Protein AF-F8QI96-F1 (afdb_monomer)

Foldseek 3Di:
DDPLVVLVVVLVVVVVVVVVVVVVVVVVVVVVCCVCVPCVNDVDDPVPPPDDVPVVVVVVVVVVVVVVVSVVSVVVSVVVVVVVVPD

Radius of gyration: 20.62 Å; Cα contacts (8 Å, |Δi|>4): 14; chains: 1; bounding box: 56×19×54 Å

Mean predicted aligned error: 6.93 Å

Sequence (87 aa):
AAPGFTGIVELHNTIFFYLIVICVGVFWVLGSVMYYYNSKNSPIVYKYLNHGTLIELIWTITPALILTIIAFPSFRLLYLLDEVTSP

InterPro domains:
  IPR011759 Cytochrome C oxidase subunit II, transmembrane domain [PF02790] (1-77)
  IPR011759 Cytochrome C oxidase subunit II, transmembrane domain [PS50999] (1-85)
  IPR036257 Cytochrome C oxidase subunit II, transmembrane domain superfamily [G3DSA:1.10.287.90] (1-85)
  IPR036257 Cytochrome C oxidase subunit II, transmembrane domain superfamily [SSF81464] (5-84)
  IPR045187 Cytochrome c/quinol oxidase subunit II [PTHR22888] (2-85)

Secondary structure (DSSP, 8-state):
--HHHHHHHHHHHHHHHHHHHHHHHHHHHHHHHHHHT-TTT--S--TT----HHHHHHHHHHHHHHHHHHHHHHHHHHHHHHHHH--

Organism: Serpula lacrymans var. lacrymans (strain S7.3) (NCBI:txid936435)

pLDDT: mean 85.62, std 11.39, range [58.31, 97.12]

Solvent-accessible surface area (backbone atoms only — not comparable to full-atom values): 5168 Å² total; per-residue (Å²): 131,63,76,62,60,58,53,52,53,52,51,50,54,53,53,50,52,54,52,51,54,50,50,53,51,50,52,47,52,53,51,47,50,54,63,60,59,26,77,90,72,38,85,72,77,73,84,82,74,81,77,54,70,69,60,54,50,50,68,52,50,53,56,53,51,54,51,53,63,56,45,55,64,50,52,54,51,51,55,58,49,49,58,71,72,52,130

Structure (mmCIF, N/CA/C/O backbone):
data_AF-F8QI96-F1
#
_entry.id   AF-F8QI96-F1
#
loop_
_atom_site.group_PDB
_atom_site.id
_atom_site.type_symbol
_atom_site.label_atom_id
_atom_site.label_alt_id
_atom_site.label_comp_id
_atom_site.label_asym_id
_atom_site.label_entity_id
_atom_site.label_seq_id
_atom_site.pdbx_PDB_ins_code
_atom_site.Cartn_x
_atom_site.Cartn_y
_atom_site.Cartn_z
_atom_site.occupancy
_atom_site.B_iso_or_equiv
_atom_site.auth_seq_id
_atom_site.auth_comp_id
_atom_site.auth_asym_id
_atom_site.auth_atom_id
_atom_site.pdbx_PDB_model_num
ATOM 1 N N . ALA A 1 1 ? 11.455 8.610 -30.934 1.00 59.28 1 ALA A N 1
ATOM 2 C CA . ALA A 1 1 ? 11.303 8.537 -29.467 1.00 59.28 1 ALA A CA 1
ATOM 3 C C . ALA A 1 1 ? 12.421 7.655 -28.926 1.00 59.28 1 ALA A C 1
ATOM 5 O O . ALA A 1 1 ? 12.672 6.622 -29.533 1.00 59.28 1 ALA A O 1
ATOM 6 N N . ALA A 1 2 ? 13.140 8.074 -27.882 1.00 74.56 2 ALA A N 1
ATOM 7 C CA . ALA A 1 2 ? 14.210 7.254 -27.308 1.00 74.56 2 ALA A CA 1
ATOM 8 C C . ALA A 1 2 ? 13.604 6.029 -26.585 1.00 74.56 2 ALA A C 1
ATOM 10 O O . ALA A 1 2 ? 12.637 6.213 -25.844 1.00 74.56 2 ALA A O 1
ATOM 11 N N . PRO A 1 3 ? 14.140 4.808 -26.759 1.00 75.31 3 PRO A N 1
ATOM 12 C CA . PRO A 1 3 ? 13.587 3.588 -26.154 1.00 75.31 3 PRO A CA 1
ATOM 13 C C . PRO A 1 3 ? 13.566 3.618 -24.613 1.00 75.31 3 PRO A C 1
ATOM 15 O O . PRO A 1 3 ? 12.698 3.009 -23.993 1.00 75.31 3 PRO A O 1
ATOM 18 N N . GLY A 1 4 ? 14.450 4.395 -23.977 1.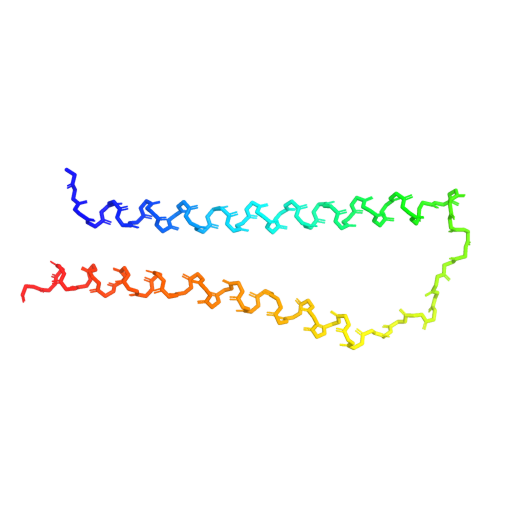00 84.06 4 GLY A N 1
ATOM 19 C CA . GLY A 1 4 ? 14.402 4.616 -22.528 1.00 84.06 4 GLY A CA 1
ATOM 20 C C . GLY A 1 4 ? 13.171 5.405 -22.061 1.00 84.06 4 GLY A C 1
ATOM 21 O O . GLY A 1 4 ? 12.613 5.120 -21.004 1.00 84.06 4 GLY A O 1
ATOM 22 N N . PHE A 1 5 ? 12.683 6.353 -22.870 1.00 88.50 5 PHE A N 1
ATOM 23 C CA . PHE A 1 5 ? 11.511 7.164 -22.524 1.00 88.50 5 PHE A CA 1
ATOM 24 C C . PHE A 1 5 ? 10.235 6.319 -22.447 1.00 88.50 5 PHE A C 1
ATOM 26 O O . PHE A 1 5 ? 9.443 6.485 -21.522 1.00 88.50 5 PHE A O 1
ATOM 33 N N . THR A 1 6 ? 10.045 5.380 -23.379 1.00 89.06 6 THR A N 1
ATOM 34 C CA . THR A 1 6 ? 8.874 4.490 -23.373 1.00 89.06 6 THR A CA 1
ATOM 35 C C . THR A 1 6 ? 8.833 3.610 -22.127 1.00 89.06 6 THR A C 1
ATOM 37 O O . THR A 1 6 ? 7.768 3.467 -21.532 1.00 89.06 6 THR A O 1
ATOM 40 N N . GLY A 1 7 ? 9.986 3.106 -21.674 1.00 90.19 7 GLY A N 1
ATOM 41 C CA . GLY A 1 7 ? 10.070 2.312 -20.447 1.00 90.19 7 GLY A CA 1
ATOM 42 C C . GLY A 1 7 ? 9.741 3.117 -19.184 1.00 90.19 7 GLY A C 1
ATOM 43 O O . GLY A 1 7 ? 9.019 2.632 -18.315 1.00 90.19 7 GLY A O 1
ATOM 44 N N . ILE A 1 8 ? 10.192 4.375 -19.101 1.00 92.44 8 ILE A N 1
ATOM 45 C CA . ILE A 1 8 ? 9.859 5.270 -17.978 1.00 92.44 8 ILE A CA 1
ATOM 46 C C . ILE A 1 8 ? 8.351 5.547 -17.924 1.00 92.44 8 ILE A C 1
ATOM 48 O O . ILE A 1 8 ? 7.760 5.513 -16.845 1.00 92.44 8 ILE A O 1
ATOM 52 N N . VAL A 1 9 ? 7.716 5.796 -19.073 1.00 93.81 9 VAL A N 1
ATOM 53 C CA . VAL A 1 9 ? 6.265 6.035 -19.146 1.00 93.81 9 VAL A CA 1
ATOM 54 C C . VAL A 1 9 ? 5.473 4.785 -18.745 1.00 93.81 9 VAL A C 1
ATOM 56 O O . VAL A 1 9 ? 4.485 4.892 -18.018 1.00 93.81 9 VAL A O 1
ATOM 59 N N . GLU A 1 10 ? 5.909 3.595 -19.158 1.00 91.62 10 GLU A N 1
ATOM 60 C CA . GLU A 1 10 ? 5.275 2.329 -18.772 1.00 91.62 10 GLU A CA 1
ATOM 61 C C . GLU A 1 10 ? 5.386 2.061 -17.260 1.00 91.62 10 GLU A C 1
ATOM 63 O O . GLU A 1 10 ? 4.389 1.722 -16.611 1.00 91.62 10 GLU A O 1
ATOM 68 N N . LEU A 1 11 ? 6.564 2.302 -16.672 1.00 93.06 11 LEU A N 1
ATOM 69 C CA . LEU A 1 11 ? 6.770 2.217 -15.225 1.00 93.06 11 LEU A CA 1
ATOM 70 C C . LEU A 1 11 ? 5.892 3.230 -14.478 1.00 93.06 11 LEU A C 1
ATOM 72 O O . LEU A 1 11 ? 5.229 2.866 -13.506 1.00 93.06 11 LEU A O 1
ATOM 76 N N . HIS A 1 12 ? 5.849 4.480 -14.947 1.00 94.19 12 HIS A N 1
ATOM 77 C CA . HIS A 1 12 ? 5.015 5.530 -14.366 1.00 94.19 12 HIS A CA 1
ATOM 78 C C . HIS A 1 12 ? 3.539 5.121 -14.332 1.00 94.19 12 HIS A C 1
ATOM 80 O O . HIS A 1 12 ? 2.916 5.169 -13.271 1.00 94.19 12 HIS A O 1
ATOM 86 N N . ASN A 1 13 ? 2.995 4.657 -15.460 1.00 94.62 13 ASN A N 1
ATOM 87 C CA . ASN A 1 13 ? 1.602 4.218 -15.550 1.00 94.62 13 ASN A CA 1
ATOM 88 C C . ASN A 1 13 ? 1.314 3.029 -14.622 1.00 94.62 13 ASN A C 1
ATOM 90 O O . ASN A 1 13 ? 0.269 2.990 -13.974 1.00 94.62 13 ASN A O 1
ATOM 94 N N . THR A 1 14 ? 2.257 2.091 -14.512 1.00 91.44 14 THR A N 1
ATOM 95 C CA . THR A 1 14 ? 2.135 0.926 -13.625 1.00 91.44 14 THR A CA 1
ATOM 96 C C . THR A 1 14 ? 2.092 1.340 -12.154 1.00 91.44 14 THR A C 1
ATOM 98 O O . THR A 1 14 ? 1.209 0.908 -11.415 1.00 91.44 14 THR A O 1
ATOM 101 N N . ILE A 1 15 ? 3.007 2.213 -11.720 1.00 93.69 15 ILE A N 1
ATOM 102 C CA . ILE A 1 15 ? 3.019 2.742 -10.347 1.00 93.69 15 ILE A CA 1
ATOM 103 C C . ILE A 1 15 ? 1.725 3.510 -10.071 1.00 93.69 15 ILE A C 1
ATOM 105 O O . ILE A 1 15 ? 1.088 3.303 -9.038 1.00 93.69 15 ILE A O 1
ATOM 109 N N . PHE A 1 16 ? 1.309 4.365 -11.005 1.00 95.25 16 PHE A N 1
ATOM 110 C CA . PHE A 1 16 ? 0.111 5.182 -10.862 1.00 95.25 16 PHE A CA 1
ATOM 111 C C . PHE A 1 16 ? -1.163 4.336 -10.728 1.00 95.25 16 PHE A C 1
ATOM 113 O O . PHE A 1 16 ? -2.015 4.642 -9.893 1.00 95.25 16 PHE A O 1
ATOM 120 N N . PHE A 1 17 ? -1.267 3.227 -11.466 1.00 93.69 17 PHE A N 1
ATOM 121 C CA . PHE A 1 17 ? -2.352 2.259 -11.307 1.00 93.69 17 PHE A CA 1
ATOM 122 C C . PHE A 1 17 ? -2.435 1.717 -9.871 1.00 93.69 17 PHE A C 1
ATOM 124 O O . PHE A 1 17 ? -3.498 1.785 -9.250 1.00 93.69 17 PHE A O 1
ATOM 131 N N . TYR A 1 18 ? -1.318 1.245 -9.305 1.00 92.44 18 TYR A N 1
ATOM 132 C CA . TYR A 1 18 ? -1.301 0.750 -7.924 1.00 92.44 18 TYR A CA 1
ATOM 133 C C . TYR A 1 18 ? -1.634 1.845 -6.905 1.00 92.44 18 TYR A C 1
ATOM 135 O O . TYR A 1 18 ? -2.365 1.584 -5.949 1.00 92.44 18 TYR A O 1
ATOM 143 N N . LEU A 1 19 ? -1.163 3.077 -7.118 1.00 94.25 19 LEU A N 1
ATOM 144 C CA . LEU A 1 19 ? -1.499 4.212 -6.255 1.00 94.25 19 LEU A CA 1
ATOM 145 C C . LEU A 1 19 ? -3.001 4.510 -6.254 1.00 94.25 19 LEU A C 1
ATOM 147 O O . LEU A 1 19 ? -3.572 4.712 -5.183 1.00 94.25 19 LEU A O 1
ATOM 151 N N . ILE A 1 20 ? -3.661 4.487 -7.416 1.00 96.81 20 ILE A N 1
ATOM 152 C CA . ILE A 1 20 ? -5.119 4.660 -7.496 1.00 96.81 20 ILE A CA 1
ATOM 153 C C . ILE A 1 20 ? -5.834 3.556 -6.714 1.00 96.81 20 ILE A C 1
ATOM 155 O O . ILE A 1 20 ? -6.733 3.859 -5.930 1.00 96.81 20 ILE A O 1
ATOM 159 N N . VAL A 1 21 ? -5.429 2.295 -6.889 1.00 94.62 21 VAL A N 1
ATOM 160 C CA . VAL A 1 21 ? -6.032 1.155 -6.178 1.00 94.62 21 VAL A CA 1
ATOM 161 C C . VAL A 1 21 ? -5.905 1.323 -4.662 1.00 94.62 21 VAL A C 1
ATOM 163 O O . VAL A 1 21 ? -6.895 1.162 -3.945 1.00 94.62 21 VAL A O 1
ATOM 166 N N . ILE A 1 22 ? -4.722 1.704 -4.172 1.00 94.38 22 ILE A N 1
ATOM 167 C CA . ILE A 1 22 ? -4.486 1.953 -2.743 1.00 94.38 22 ILE A CA 1
ATOM 168 C C . ILE A 1 22 ? -5.354 3.115 -2.252 1.00 94.38 22 ILE A C 1
ATOM 170 O O . ILE A 1 22 ? -6.041 2.973 -1.242 1.00 94.38 22 ILE A O 1
ATOM 174 N N . CYS A 1 23 ? -5.375 4.240 -2.971 1.00 96.31 23 CYS A N 1
ATOM 175 C CA . CYS A 1 23 ? -6.185 5.403 -2.612 1.00 96.31 23 CYS A CA 1
ATOM 176 C C . CYS A 1 23 ? -7.669 5.043 -2.502 1.00 96.31 23 CYS A C 1
ATOM 178 O O . CYS A 1 23 ? -8.286 5.320 -1.475 1.00 96.31 23 CYS A O 1
ATOM 180 N N . VAL A 1 24 ? -8.238 4.390 -3.518 1.00 96.94 24 VAL A N 1
ATOM 181 C CA . VAL A 1 24 ? -9.645 3.961 -3.507 1.00 96.94 24 VAL A CA 1
ATOM 182 C C . VAL A 1 24 ? -9.914 3.000 -2.349 1.00 96.94 24 VAL A C 1
ATOM 184 O O . VAL A 1 24 ? -10.920 3.156 -1.658 1.00 96.94 24 VAL A O 1
ATOM 187 N N . GLY A 1 25 ? -9.007 2.056 -2.082 1.00 94.31 25 GLY A N 1
ATOM 188 C CA . GLY A 1 25 ? -9.114 1.139 -0.947 1.00 94.31 25 GLY A CA 1
ATOM 189 C C . GLY A 1 25 ? -9.141 1.860 0.403 1.00 94.31 25 GLY A C 1
ATOM 190 O O . GLY A 1 25 ? -10.005 1.582 1.234 1.00 94.31 25 GLY A O 1
ATOM 191 N N . VAL A 1 26 ? -8.254 2.836 0.611 1.00 95.38 26 VAL A N 1
ATOM 192 C CA . VAL A 1 26 ? -8.217 3.650 1.838 1.00 95.38 26 VAL A CA 1
ATOM 193 C C . VAL A 1 26 ? -9.486 4.489 1.978 1.00 95.38 26 VAL A C 1
ATOM 195 O O . VAL A 1 26 ? -10.103 4.486 3.044 1.00 95.38 26 VAL A O 1
ATOM 198 N N . PHE A 1 27 ? -9.920 5.162 0.908 1.00 96.19 27 PHE A N 1
ATOM 199 C CA . PHE A 1 27 ? -11.168 5.929 0.906 1.00 96.19 27 PHE A CA 1
ATOM 200 C C . PHE A 1 27 ? -12.378 5.051 1.232 1.00 96.19 27 PHE A C 1
ATOM 202 O O . PHE A 1 27 ? -13.237 5.460 2.013 1.00 96.19 27 PHE A O 1
ATOM 209 N N . TRP A 1 28 ? -12.429 3.837 0.686 1.00 95.38 28 TRP A N 1
ATOM 210 C CA . TRP A 1 28 ? -13.479 2.870 0.983 1.00 95.38 28 TRP A CA 1
ATOM 211 C C . TRP A 1 28 ? -13.481 2.458 2.459 1.00 95.38 28 TRP A C 1
ATOM 213 O O . TRP A 1 28 ? -14.533 2.495 3.098 1.00 95.38 28 TRP A O 1
ATOM 223 N N . VAL A 1 29 ? -12.319 2.118 3.030 1.00 92.31 29 VAL A N 1
ATOM 224 C CA . VAL A 1 29 ? -12.208 1.754 4.453 1.00 92.31 29 VAL A CA 1
ATOM 225 C C . VAL A 1 29 ? -12.655 2.914 5.339 1.00 92.31 29 VAL A C 1
ATOM 227 O O . VAL A 1 29 ? -13.517 2.719 6.194 1.00 92.31 29 VAL A O 1
ATOM 230 N N . LEU A 1 30 ? -12.164 4.131 5.098 1.00 91.62 30 LEU A N 1
ATOM 231 C CA . LEU A 1 30 ? -12.577 5.315 5.857 1.00 91.62 30 LEU A CA 1
ATOM 232 C C . LEU A 1 30 ? -14.085 5.574 5.739 1.00 91.62 30 LEU A C 1
ATOM 234 O O . LEU A 1 30 ? -14.759 5.754 6.754 1.00 91.62 30 LEU A O 1
ATOM 238 N N . GLY A 1 31 ? -14.632 5.525 4.522 1.00 92.62 31 GLY A N 1
ATOM 239 C CA . GLY A 1 31 ? -16.063 5.698 4.275 1.00 92.62 31 GLY A CA 1
ATOM 240 C C . GLY A 1 31 ? -16.912 4.633 4.972 1.00 92.62 31 GLY A C 1
ATOM 241 O O . GLY A 1 31 ? -17.925 4.959 5.591 1.00 92.62 31 GLY A O 1
ATOM 242 N N . SER A 1 32 ? -16.474 3.373 4.946 1.00 89.38 32 SER A N 1
ATOM 243 C CA . SER A 1 32 ? -17.154 2.277 5.640 1.00 89.38 32 SER A CA 1
ATOM 244 C C . SER A 1 32 ? -17.145 2.474 7.156 1.00 89.38 32 SER A C 1
ATOM 246 O O . SER A 1 32 ? -18.197 2.359 7.784 1.00 89.38 32 SER A O 1
ATOM 248 N N . VAL A 1 33 ? -16.011 2.866 7.747 1.00 87.88 33 VAL A N 1
ATOM 249 C CA . VAL A 1 33 ? -15.922 3.148 9.186 1.00 87.88 33 VAL A CA 1
ATOM 250 C C . VAL A 1 33 ? -16.870 4.286 9.563 1.00 87.88 33 VAL A C 1
ATOM 252 O O . VAL A 1 33 ? -17.640 4.149 10.511 1.00 87.88 33 VAL A O 1
ATOM 255 N N . MET A 1 34 ? -16.886 5.374 8.791 1.00 87.50 34 MET A N 1
ATOM 256 C CA . MET A 1 34 ? -17.795 6.498 9.034 1.00 87.50 34 MET A CA 1
ATOM 257 C C . MET A 1 34 ? -19.274 6.103 8.925 1.00 87.50 34 MET A C 1
ATOM 259 O O . MET A 1 34 ? -20.091 6.575 9.714 1.00 87.50 34 MET A O 1
ATOM 263 N N . TYR A 1 35 ? -19.632 5.250 7.963 1.00 86.88 35 TYR A N 1
ATOM 264 C CA . TYR A 1 35 ? -21.012 4.814 7.749 1.00 86.88 35 TYR A CA 1
ATOM 265 C C . TYR A 1 3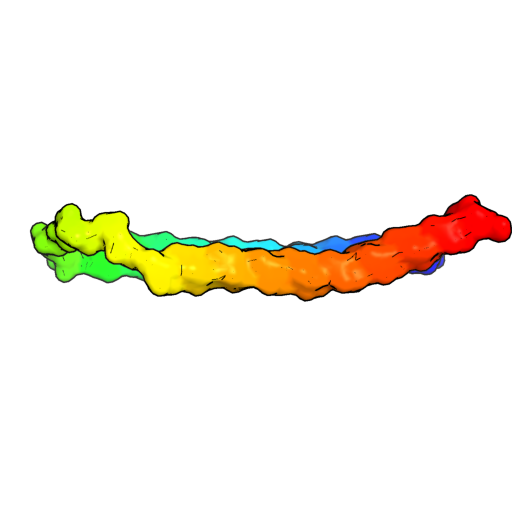5 ? -21.498 3.843 8.837 1.00 86.88 35 TYR A C 1
ATOM 267 O O . TYR A 1 35 ? -22.574 4.038 9.413 1.00 86.88 35 TYR A O 1
ATOM 275 N N . TYR A 1 36 ? -20.702 2.815 9.147 1.00 83.25 36 TYR A N 1
ATOM 276 C CA . TYR A 1 36 ? -21.071 1.771 10.105 1.00 83.25 36 TYR A CA 1
ATOM 277 C C . TYR A 1 36 ? -20.989 2.245 11.560 1.00 83.25 36 TYR A C 1
ATOM 279 O O . TYR A 1 36 ? -21.879 1.932 12.347 1.00 83.25 36 TYR A O 1
ATOM 287 N N . TYR A 1 37 ? -19.978 3.044 11.915 1.00 80.19 37 TYR A N 1
ATOM 288 C CA . TYR A 1 37 ? -19.756 3.516 13.289 1.00 80.19 37 TYR A CA 1
ATOM 289 C C . TYR A 1 37 ? -20.267 4.939 13.5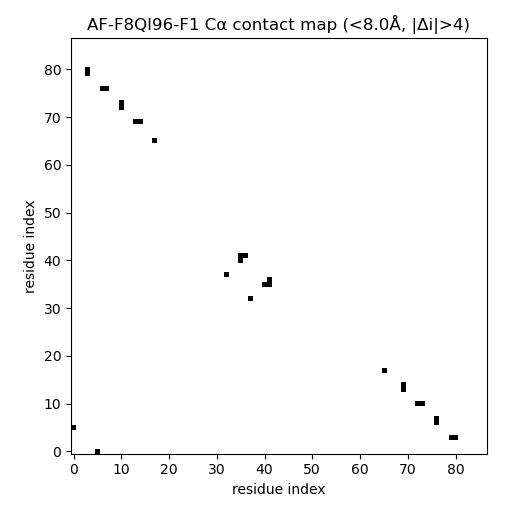36 1.00 80.19 37 TYR A C 1
ATOM 291 O O . TYR A 1 37 ? -19.830 5.618 14.464 1.00 80.19 37 TYR A O 1
ATOM 299 N N . ASN A 1 38 ? -21.218 5.408 12.726 1.00 82.19 38 ASN A N 1
ATOM 300 C CA . ASN A 1 38 ? -21.896 6.668 12.996 1.00 82.19 38 ASN A CA 1
ATOM 301 C C . ASN A 1 38 ? -22.633 6.602 14.349 1.00 82.19 38 ASN A C 1
ATOM 303 O O . ASN A 1 38 ? -23.177 5.562 14.728 1.00 82.19 38 ASN A O 1
ATOM 307 N N . SER A 1 39 ? -22.732 7.739 15.040 1.00 70.94 39 SER A N 1
ATOM 308 C CA . SER A 1 39 ? -23.360 7.884 16.361 1.00 70.94 39 SER A CA 1
ATOM 309 C C . SER A 1 39 ? -24.799 7.352 16.427 1.00 70.94 39 SER A C 1
ATOM 311 O O . SER A 1 39 ? -25.249 6.951 17.497 1.00 70.94 39 SER A O 1
ATOM 313 N N . LYS A 1 40 ? -25.511 7.304 15.293 1.00 71.69 40 LYS A N 1
ATOM 314 C CA . LYS A 1 40 ? -26.857 6.719 15.190 1.00 71.69 40 LYS A CA 1
ATOM 315 C C . LYS A 1 40 ? -26.870 5.185 15.158 1.00 71.69 40 LYS A C 1
ATOM 317 O O . LYS A 1 40 ? -27.827 4.593 15.639 1.00 71.69 40 LYS A O 1
ATOM 322 N N . ASN A 1 41 ? -25.840 4.559 14.587 1.00 65.94 41 ASN A N 1
ATOM 323 C CA . ASN A 1 41 ? -25.807 3.120 14.300 1.00 65.94 41 ASN A CA 1
ATOM 324 C C . ASN A 1 41 ? -25.010 2.316 15.340 1.00 65.94 41 ASN A C 1
ATOM 326 O O . ASN A 1 41 ? -25.249 1.121 15.484 1.00 65.94 41 ASN A O 1
ATOM 330 N N . SER A 1 42 ? -24.094 2.947 16.086 1.00 66.12 42 SER A N 1
ATOM 331 C CA . SER A 1 42 ? -23.290 2.267 17.110 1.00 66.12 42 SER A CA 1
ATOM 332 C C . SER A 1 42 ? -23.109 3.138 18.365 1.00 66.12 42 SER A C 1
ATOM 334 O O . SER A 1 42 ? -22.103 3.836 18.484 1.00 66.12 42 SER A O 1
ATOM 336 N N . PRO A 1 43 ? -24.050 3.112 19.332 1.00 59.81 43 PRO A N 1
ATOM 337 C CA . PRO A 1 43 ? -23.953 3.898 20.569 1.00 59.81 43 PRO A CA 1
A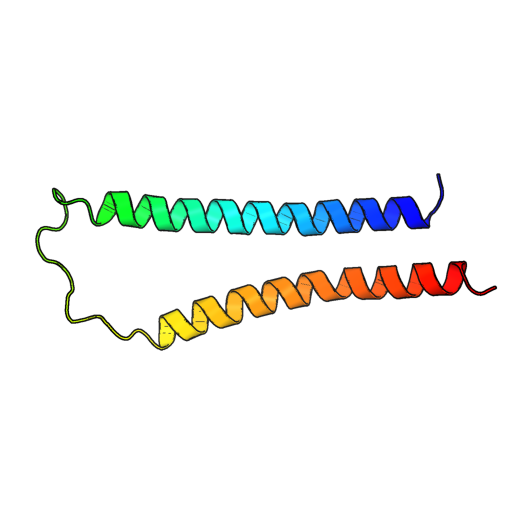TOM 338 C C . PRO A 1 43 ? -22.917 3.355 21.573 1.00 59.81 43 PRO A C 1
ATOM 340 O O . PRO A 1 43 ? -22.565 4.049 22.525 1.00 59.81 43 PRO A O 1
ATOM 343 N N . ILE A 1 44 ? -22.417 2.128 21.377 1.00 59.97 44 ILE A N 1
ATOM 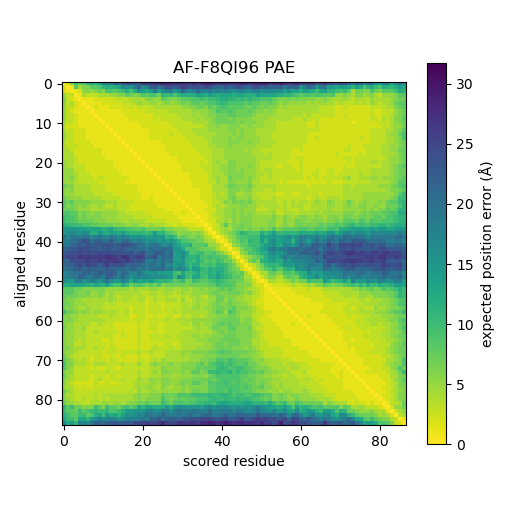344 C CA . ILE A 1 44 ? -21.413 1.493 22.240 1.00 59.97 44 ILE A CA 1
ATOM 345 C C . ILE A 1 44 ? -20.060 1.548 21.524 1.00 59.97 44 ILE A C 1
ATOM 347 O O . ILE A 1 44 ? -19.875 0.942 20.470 1.00 59.97 44 ILE A O 1
ATOM 351 N N . VAL A 1 45 ? -19.113 2.295 22.090 1.00 61.84 45 VAL A N 1
ATOM 352 C CA . VAL A 1 45 ? -17.731 2.369 21.598 1.00 61.84 45 VAL A CA 1
ATOM 353 C C . VAL A 1 45 ? -16.981 1.132 22.091 1.00 61.84 45 VAL A C 1
ATOM 355 O O . VAL A 1 45 ? -16.940 0.879 23.295 1.00 61.84 45 VAL A O 1
ATOM 358 N N . TYR A 1 46 ? -16.366 0.373 21.180 1.00 64.69 46 TYR A N 1
ATOM 359 C CA . TYR A 1 46 ? -15.572 -0.830 21.470 1.00 64.69 46 TYR A CA 1
ATOM 360 C C . TYR A 1 46 ? -14.233 -0.511 22.174 1.00 64.69 46 TYR A C 1
ATOM 362 O O . TYR A 1 46 ? -13.159 -0.880 21.709 1.00 64.69 46 TYR A O 1
ATOM 370 N N . LYS A 1 47 ? -14.290 0.163 23.329 1.00 62.22 47 LYS A N 1
ATOM 371 C CA . LYS A 1 47 ? -13.164 0.703 24.118 1.00 62.22 47 LYS A CA 1
ATOM 372 C C . LYS A 1 47 ? -12.091 -0.327 24.514 1.00 62.22 47 LYS A C 1
ATOM 374 O O . LYS A 1 47 ? -10.992 0.059 24.903 1.00 62.22 47 LYS A O 1
ATOM 379 N N . TYR A 1 48 ? -12.406 -1.620 24.450 1.00 61.41 48 TYR A N 1
ATOM 380 C CA . TYR A 1 48 ? -11.535 -2.708 24.902 1.00 61.41 48 TYR A CA 1
ATOM 381 C C . TYR A 1 48 ? -10.893 -3.517 23.758 1.00 61.41 48 TYR A C 1
ATOM 383 O O . TYR A 1 48 ? -10.042 -4.360 24.030 1.00 61.41 48 TYR A O 1
ATOM 391 N N . LEU A 1 49 ? -11.228 -3.245 22.489 1.00 69.44 49 LEU A N 1
ATOM 392 C CA . LEU A 1 49 ? -10.599 -3.874 21.315 1.00 69.44 49 LEU A CA 1
ATOM 393 C C . LEU A 1 49 ? -9.375 -3.067 20.854 1.00 69.44 49 LEU A C 1
ATOM 395 O O . LEU A 1 49 ? -9.339 -2.547 19.744 1.00 69.44 49 LEU A O 1
ATOM 399 N N . ASN A 1 50 ? -8.381 -2.923 21.732 1.00 68.75 50 ASN A N 1
ATOM 400 C CA . ASN A 1 50 ? -7.215 -2.068 21.470 1.00 68.75 50 ASN A CA 1
ATOM 401 C C . ASN A 1 50 ? -6.043 -2.798 20.799 1.00 68.75 50 ASN A C 1
ATOM 403 O O . ASN A 1 50 ? -5.101 -2.143 20.363 1.00 68.75 50 ASN A O 1
ATOM 407 N N . HIS A 1 51 ? -6.074 -4.132 20.726 1.00 79.62 51 HIS A N 1
ATOM 408 C CA . HIS A 1 51 ? -5.020 -4.936 20.107 1.00 79.62 51 HIS A CA 1
ATOM 409 C C . HIS A 1 51 ? -5.602 -5.943 19.124 1.00 79.62 51 HIS A C 1
ATOM 411 O O . HIS A 1 51 ? -6.471 -6.744 19.471 1.00 79.62 51 HIS A O 1
ATOM 417 N N . GLY A 1 52 ? -5.088 -5.898 17.897 1.00 86.88 52 GLY A N 1
ATOM 418 C CA . GLY A 1 52 ? -5.512 -6.740 16.791 1.00 86.88 52 GLY A CA 1
ATOM 419 C C . GLY A 1 52 ? -4.309 -7.240 16.005 1.00 86.88 52 GLY A C 1
ATOM 420 O O . GLY A 1 52 ? -4.176 -6.942 14.825 1.00 86.88 52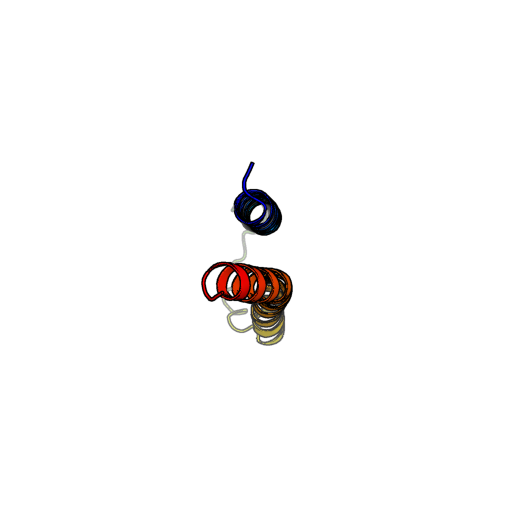 GLY A O 1
ATOM 421 N N . THR A 1 53 ? -3.439 -8.028 16.635 1.00 90.75 53 THR A N 1
ATOM 422 C CA . THR A 1 53 ? -2.171 -8.487 16.036 1.00 90.75 53 THR A CA 1
ATOM 423 C C . THR A 1 53 ? -2.346 -9.142 14.660 1.00 90.75 53 THR A C 1
ATOM 425 O O . THR A 1 53 ? -1.516 -8.965 13.775 1.00 90.75 53 THR A O 1
ATOM 428 N N . LEU A 1 54 ? -3.447 -9.872 14.439 1.00 91.44 54 LEU A N 1
ATOM 429 C CA . LEU A 1 54 ? -3.745 -10.459 13.129 1.00 91.44 54 LEU A CA 1
ATOM 430 C C . LEU A 1 54 ? -4.035 -9.401 12.057 1.00 91.44 54 LEU A C 1
ATOM 432 O O . LEU A 1 54 ? -3.544 -9.531 10.939 1.00 91.44 54 LEU A O 1
ATOM 436 N N . ILE A 1 55 ? -4.809 -8.357 12.376 1.00 90.94 55 ILE A N 1
ATOM 437 C CA . ILE A 1 55 ? -5.126 -7.306 11.401 1.00 90.94 55 ILE A CA 1
ATOM 438 C C . ILE A 1 55 ? -3.903 -6.416 11.139 1.00 90.94 55 ILE A C 1
ATOM 440 O O . ILE A 1 55 ? -3.648 -6.061 9.989 1.00 90.94 55 ILE A O 1
ATOM 444 N N . GLU A 1 56 ? -3.085 -6.198 12.172 1.00 93.12 56 GLU A N 1
ATOM 445 C CA . GLU A 1 56 ? -1.769 -5.561 12.081 1.00 93.12 56 GLU A CA 1
ATOM 446 C C . GLU A 1 56 ? -0.830 -6.292 11.126 1.00 93.12 56 GLU A C 1
ATOM 448 O O . GLU A 1 56 ? -0.202 -5.679 10.260 1.00 93.12 56 GLU A O 1
ATOM 453 N N . LEU A 1 57 ? -0.768 -7.617 11.236 1.00 94.94 57 LEU A N 1
ATOM 454 C CA . LEU A 1 57 ? 0.042 -8.444 10.354 1.00 94.94 57 LEU A CA 1
ATOM 455 C C . LEU A 1 57 ? -0.449 -8.366 8.902 1.00 94.94 57 LEU A C 1
ATOM 457 O O . LEU A 1 57 ? 0.362 -8.172 7.995 1.00 94.94 57 LEU A O 1
ATOM 461 N N . ILE A 1 58 ? -1.764 -8.456 8.676 1.00 94.31 58 ILE A N 1
ATOM 462 C CA . ILE A 1 58 ? -2.351 -8.395 7.330 1.00 94.31 58 ILE A CA 1
ATOM 463 C C . ILE A 1 58 ? -2.024 -7.054 6.662 1.00 94.31 58 ILE A C 1
ATOM 465 O O . ILE A 1 58 ? -1.440 -7.044 5.577 1.00 94.31 58 ILE A O 1
ATOM 469 N N . TRP A 1 59 ? -2.323 -5.922 7.310 1.00 93.25 59 TRP A N 1
ATOM 470 C CA . TRP A 1 59 ? -2.072 -4.610 6.703 1.00 93.25 59 TRP A CA 1
ATOM 471 C C . TRP A 1 59 ? -0.592 -4.233 6.631 1.00 93.25 59 TRP A C 1
ATOM 473 O O . TRP A 1 59 ? -0.271 -3.234 6.002 1.00 93.25 59 TRP A O 1
ATOM 483 N N . THR A 1 60 ? 0.314 -4.977 7.269 1.00 94.69 60 THR A N 1
ATOM 484 C CA . THR A 1 60 ? 1.767 -4.766 7.141 1.00 94.69 60 THR A CA 1
ATOM 485 C C . THR A 1 60 ? 2.333 -5.563 5.968 1.00 94.69 60 THR A C 1
ATOM 487 O O . THR A 1 60 ? 3.128 -5.046 5.181 1.00 94.69 60 THR A O 1
ATOM 490 N N . ILE A 1 61 ? 1.890 -6.812 5.802 1.00 97.12 61 ILE A N 1
ATOM 491 C CA . ILE A 1 61 ? 2.348 -7.684 4.714 1.00 97.12 61 ILE A CA 1
ATOM 492 C C . ILE A 1 61 ? 1.771 -7.239 3.367 1.00 97.12 61 ILE A C 1
ATOM 494 O O . ILE A 1 61 ? 2.495 -7.236 2.371 1.00 97.12 61 ILE A O 1
ATOM 498 N N . THR A 1 62 ? 0.498 -6.833 3.309 1.00 93.00 62 THR A N 1
ATOM 499 C CA . THR A 1 62 ? -0.138 -6.434 2.042 1.00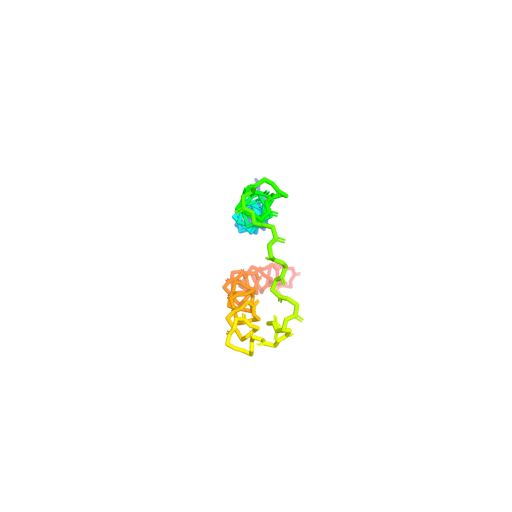 93.00 62 THR A CA 1
ATOM 500 C C . THR A 1 62 ? 0.606 -5.279 1.343 1.00 93.00 62 THR A C 1
ATOM 502 O O . THR A 1 62 ? 0.951 -5.448 0.171 1.00 93.00 62 THR A O 1
ATOM 505 N N . PRO A 1 63 ? 0.955 -4.156 2.005 1.00 92.12 63 PRO A N 1
ATOM 506 C CA . PRO A 1 63 ? 1.770 -3.105 1.392 1.00 92.12 63 PRO A CA 1
ATOM 507 C C . PRO A 1 63 ? 3.177 -3.567 1.004 1.00 92.12 63 PRO A C 1
ATOM 509 O O . PRO A 1 63 ? 3.660 -3.198 -0.064 1.00 92.12 63 PRO A O 1
ATOM 512 N N . ALA A 1 64 ? 3.826 -4.403 1.822 1.00 95.69 64 ALA A N 1
ATOM 513 C CA . ALA A 1 64 ? 5.164 -4.916 1.520 1.00 95.69 64 ALA A CA 1
ATOM 514 C C . ALA A 1 64 ? 5.187 -5.759 0.228 1.00 95.69 64 ALA A C 1
ATOM 516 O O . ALA A 1 64 ? 6.096 -5.623 -0.598 1.00 95.69 64 ALA A O 1
ATOM 517 N N . LEU A 1 65 ? 4.159 -6.584 0.005 1.00 94.69 65 LEU A N 1
ATOM 518 C CA . LEU A 1 65 ? 4.017 -7.367 -1.225 1.00 94.69 65 LEU A CA 1
ATOM 519 C C . LEU A 1 65 ? 3.762 -6.481 -2.449 1.00 94.69 65 LEU A C 1
ATOM 521 O O . LEU A 1 65 ? 4.388 -6.695 -3.487 1.00 94.69 65 LEU A O 1
ATOM 525 N N . ILE A 1 66 ? 2.905 -5.460 -2.329 1.00 91.88 66 ILE A N 1
ATOM 526 C CA . ILE A 1 66 ? 2.645 -4.505 -3.420 1.00 91.88 66 ILE A CA 1
ATOM 527 C C . ILE A 1 66 ? 3.946 -3.802 -3.839 1.00 91.88 66 ILE A C 1
ATOM 529 O O . ILE A 1 66 ? 4.254 -3.735 -5.029 1.00 91.88 66 ILE A O 1
ATOM 533 N N . LEU A 1 67 ? 4.751 -3.344 -2.876 1.00 92.62 67 LEU A N 1
ATOM 534 C CA . LEU A 1 67 ? 6.048 -2.718 -3.156 1.00 92.62 67 LEU A CA 1
ATOM 535 C C . LEU A 1 67 ? 7.024 -3.679 -3.844 1.00 92.62 67 LEU A C 1
ATOM 537 O O . LEU A 1 67 ? 7.716 -3.283 -4.780 1.00 92.62 67 LEU A O 1
ATOM 541 N N . THR A 1 68 ? 7.048 -4.945 -3.426 1.00 93.88 68 THR A N 1
ATOM 542 C CA . THR A 1 68 ? 7.911 -5.968 -4.037 1.00 93.88 68 THR A CA 1
ATOM 543 C C . THR A 1 68 ? 7.552 -6.197 -5.509 1.00 93.88 68 THR A C 1
ATOM 545 O O . THR A 1 68 ? 8.439 -6.270 -6.357 1.00 93.88 68 THR A O 1
ATOM 548 N N . ILE A 1 69 ? 6.256 -6.239 -5.839 1.00 91.69 69 ILE A N 1
ATOM 549 C CA . ILE A 1 69 ? 5.775 -6.388 -7.223 1.00 91.69 69 ILE A CA 1
ATOM 550 C C . ILE A 1 69 ? 6.175 -5.183 -8.083 1.00 91.69 69 ILE A C 1
ATOM 552 O O . ILE A 1 69 ? 6.582 -5.363 -9.228 1.00 91.69 69 ILE A O 1
ATOM 556 N N . ILE A 1 70 ? 6.102 -3.966 -7.538 1.00 92.6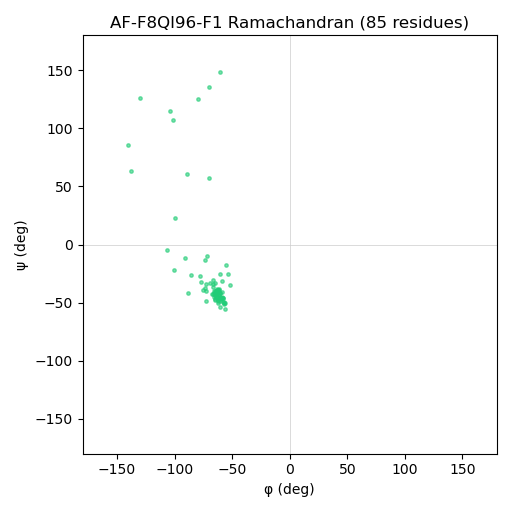2 70 ILE A N 1
ATOM 557 C CA . ILE A 1 70 ? 6.506 -2.734 -8.238 1.00 92.62 70 ILE A CA 1
ATOM 558 C C . ILE A 1 70 ? 8.030 -2.672 -8.441 1.00 92.62 70 ILE A C 1
ATOM 560 O O . ILE A 1 70 ? 8.504 -2.153 -9.454 1.00 92.62 70 ILE A O 1
ATOM 564 N N . ALA A 1 71 ? 8.812 -3.215 -7.507 1.00 92.06 71 ALA A N 1
ATOM 565 C CA . ALA A 1 71 ? 10.270 -3.171 -7.561 1.00 92.06 71 ALA A CA 1
ATOM 566 C C . ALA A 1 71 ? 10.858 -3.985 -8.729 1.00 92.06 71 ALA A C 1
ATOM 568 O O . ALA A 1 71 ? 11.815 -3.537 -9.357 1.00 92.06 71 ALA A O 1
ATOM 569 N N . PHE A 1 72 ? 10.274 -5.137 -9.077 1.00 89.81 72 PHE A N 1
ATOM 570 C CA . PHE A 1 72 ? 10.769 -5.989 -10.169 1.00 89.81 72 PHE A CA 1
ATOM 571 C C . PHE A 1 72 ? 10.875 -5.290 -11.543 1.00 89.81 72 PHE A C 1
ATOM 573 O O . PHE A 1 72 ? 11.969 -5.284 -12.117 1.00 89.81 72 PHE A O 1
ATOM 580 N N . PRO A 1 73 ? 9.807 -4.685 -12.104 1.00 85.69 73 PRO A N 1
ATOM 581 C CA . PRO A 1 73 ? 9.905 -3.960 -13.371 1.00 85.69 73 PRO A CA 1
ATOM 582 C C . PRO A 1 73 ? 10.773 -2.699 -13.253 1.00 85.69 73 PRO A C 1
ATOM 584 O O . PRO A 1 73 ? 11.452 -2.346 -14.216 1.00 85.69 73 PRO A O 1
ATOM 587 N N . SER A 1 74 ? 10.801 -2.060 -12.077 1.00 91.19 74 SER A N 1
ATOM 588 C CA . SER A 1 74 ? 11.639 -0.887 -11.804 1.00 91.19 74 SER A CA 1
ATOM 589 C C . SER A 1 74 ? 13.133 -1.208 -11.923 1.00 91.19 74 SER A C 1
ATOM 591 O O . SER A 1 74 ? 13.850 -0.543 -12.670 1.00 91.19 74 SER A O 1
ATOM 593 N N . PHE A 1 75 ? 13.600 -2.278 -11.270 1.00 92.56 75 PHE A N 1
ATOM 594 C CA . PHE A 1 75 ? 15.000 -2.702 -11.359 1.00 92.56 75 PHE A CA 1
ATOM 595 C C . PHE A 1 75 ? 15.382 -3.130 -12.771 1.00 92.56 75 PHE A C 1
ATOM 597 O O . PHE A 1 75 ? 16.444 -2.750 -13.255 1.00 92.56 75 PHE A O 1
ATOM 604 N N . ARG A 1 76 ? 14.506 -3.864 -13.467 1.00 89.81 76 ARG A N 1
ATOM 605 C CA . ARG A 1 76 ? 14.751 -4.243 -14.864 1.00 89.81 76 ARG A CA 1
ATOM 606 C C . ARG A 1 76 ? 14.962 -3.015 -15.751 1.00 89.81 76 ARG A C 1
ATOM 608 O O . ARG A 1 76 ? 15.890 -3.007 -16.550 1.00 89.81 76 ARG A O 1
ATOM 615 N N . LEU A 1 77 ? 14.117 -1.992 -15.616 1.00 89.69 77 LEU A N 1
ATOM 616 C CA . LEU A 1 77 ? 14.251 -0.762 -16.395 1.00 89.69 77 LEU A CA 1
ATOM 617 C C . LEU A 1 77 ? 15.550 -0.022 -16.063 1.00 89.69 77 LEU A C 1
ATOM 619 O O . LEU A 1 77 ? 16.215 0.453 -16.976 1.00 89.69 77 LEU A O 1
ATOM 623 N N . LEU A 1 78 ? 15.916 0.055 -14.781 1.00 89.56 78 LEU A N 1
ATOM 624 C CA . LEU A 1 78 ? 17.150 0.705 -14.344 1.00 89.56 78 LEU A CA 1
ATOM 625 C C . LEU A 1 78 ? 18.381 0.088 -15.020 1.00 89.56 78 LEU A C 1
ATOM 627 O O . LEU A 1 78 ? 19.173 0.822 -15.600 1.00 89.56 78 LEU A O 1
ATOM 631 N N . TYR A 1 79 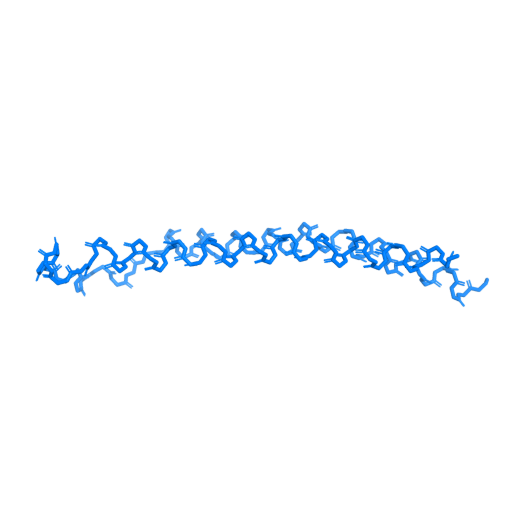? 18.501 -1.243 -15.007 1.00 89.00 79 TYR A N 1
ATOM 632 C CA . TYR A 1 79 ? 19.627 -1.931 -15.648 1.00 89.00 79 TYR A CA 1
ATOM 633 C C . TYR A 1 79 ? 19.660 -1.720 -17.167 1.00 89.00 79 TYR A C 1
ATOM 635 O O . TYR A 1 79 ? 20.723 -1.476 -17.726 1.00 89.00 79 TYR A O 1
ATOM 643 N N . LEU A 1 80 ? 18.497 -1.738 -17.828 1.00 86.88 80 LEU A N 1
ATOM 644 C CA . LEU A 1 80 ? 18.405 -1.478 -19.270 1.00 86.88 80 LEU A CA 1
ATOM 645 C C . LEU A 1 80 ? 18.800 -0.043 -19.641 1.00 86.88 80 LEU A C 1
ATOM 647 O O . LEU A 1 80 ? 19.311 0.191 -20.732 1.00 86.88 80 LEU A O 1
ATOM 651 N N . LEU A 1 81 ? 18.525 0.929 -18.770 1.00 87.25 81 LEU A N 1
ATOM 652 C CA . LEU A 1 81 ? 18.935 2.314 -18.989 1.00 87.25 81 LEU A CA 1
ATOM 653 C C . LEU A 1 81 ? 20.442 2.493 -18.775 1.00 87.25 81 LEU A C 1
ATOM 655 O O . LEU A 1 81 ? 21.057 3.234 -19.538 1.00 87.25 81 LEU A O 1
ATOM 659 N N . ASP A 1 82 ? 21.017 1.801 -17.791 1.00 85.31 82 ASP A N 1
ATOM 660 C CA . ASP A 1 82 ? 22.445 1.874 -17.463 1.00 85.31 82 ASP A CA 1
ATOM 661 C C . ASP A 1 82 ? 23.314 1.310 -18.605 1.00 85.31 82 ASP A C 1
ATOM 663 O O . ASP A 1 82 ? 24.231 1.986 -19.077 1.00 85.31 82 ASP A O 1
ATOM 667 N N . GLU A 1 83 ? 22.934 0.149 -19.160 1.00 77.31 83 GLU A N 1
ATOM 668 C CA . GLU A 1 83 ? 23.589 -0.469 -20.330 1.00 77.31 83 GLU A CA 1
ATOM 669 C C . GLU A 1 83 ? 23.577 0.425 -21.580 1.00 77.31 83 GLU A C 1
ATOM 671 O O . GLU A 1 83 ? 24.491 0.367 -22.393 1.00 77.31 83 GLU A O 1
ATOM 676 N N . VAL A 1 84 ? 22.554 1.264 -21.764 1.00 73.25 84 VAL A N 1
ATOM 677 C CA . VAL A 1 84 ? 22.498 2.193 -22.907 1.00 73.25 84 VAL A CA 1
ATOM 678 C C . VAL A 1 84 ? 23.404 3.409 -22.687 1.00 73.25 84 VAL A C 1
ATOM 680 O O . VAL A 1 84 ? 23.857 4.024 -23.654 1.00 73.25 84 VAL A O 1
ATOM 683 N N . THR A 1 85 ? 23.660 3.786 -21.432 1.00 68.38 85 THR A N 1
ATOM 684 C CA . THR A 1 85 ? 24.497 4.946 -21.091 1.00 68.38 85 THR A CA 1
ATOM 685 C C . THR A 1 85 ? 25.993 4.640 -21.029 1.00 68.38 85 THR A C 1
ATOM 687 O O . THR A 1 85 ? 26.790 5.546 -21.281 1.00 68.38 85 THR A O 1
ATOM 690 N N . SER A 1 86 ? 26.387 3.395 -20.751 1.00 59.25 86 SER A N 1
ATOM 691 C CA . SER A 1 86 ? 27.769 2.919 -20.878 1.00 59.25 86 SER A CA 1
ATOM 692 C C . SER A 1 86 ? 27.933 2.114 -22.181 1.00 59.25 86 SER A C 1
ATOM 694 O O . SER A 1 86 ? 27.399 1.009 -22.240 1.00 59.25 86 SER A O 1
ATOM 696 N N . PRO A 1 87 ? 28.613 2.632 -23.225 1.00 58.31 87 PRO A N 1
ATOM 697 C CA . PRO A 1 87 ? 28.833 1.878 -24.462 1.00 58.31 87 PRO A CA 1
ATOM 698 C C . PRO A 1 87 ? 29.709 0.634 -24.263 1.00 58.31 87 PRO A C 1
ATOM 700 O O . PRO A 1 87 ? 30.561 0.644 -23.342 1.00 58.31 87 PRO A O 1
#